Protein AF-A0A2S4KXL5-F1 (afdb_monomer_lite)

Structure (mmCIF, N/CA/C/O backbone):
data_AF-A0A2S4KXL5-F1
#
_entry.id   AF-A0A2S4KXL5-F1
#
loop_
_atom_site.group_PDB
_atom_site.id
_atom_site.type_symbol
_atom_site.label_atom_id
_atom_site.label_alt_id
_atom_site.label_comp_id
_atom_site.label_asym_id
_atom_site.label_entity_id
_atom_site.label_seq_id
_atom_site.pdbx_PDB_ins_code
_atom_site.Cartn_x
_atom_site.Cartn_y
_atom_site.Cartn_z
_atom_site.occupancy
_atom_site.B_iso_or_equiv
_atom_site.auth_seq_id
_atom_site.auth_comp_id
_atom_site.auth_asym_id
_atom_site.auth_atom_id
_atom_site.pdbx_PDB_model_num
ATOM 1 N N . MET A 1 1 ? -3.534 3.667 -13.595 1.00 32.28 1 MET A N 1
ATOM 2 C CA . MET A 1 1 ? -2.645 3.591 -12.423 1.00 32.28 1 MET A CA 1
ATOM 3 C C . MET A 1 1 ? -1.748 4.816 -12.494 1.00 32.28 1 MET A C 1
ATOM 5 O O . MET A 1 1 ? -1.013 4.950 -13.459 1.00 32.28 1 MET A O 1
ATOM 9 N N . THR A 1 2 ? -1.938 5.809 -11.625 1.00 25.95 2 THR A N 1
ATOM 10 C CA . THR A 1 2 ? -0.996 6.934 -11.521 1.00 25.95 2 THR A CA 1
ATOM 11 C C . THR A 1 2 ? 0.076 6.511 -10.535 1.00 25.95 2 THR A C 1
ATOM 13 O O . THR A 1 2 ? -0.078 6.711 -9.331 1.00 25.95 2 THR A O 1
ATOM 16 N N . ASP A 1 3 ? 1.110 5.848 -11.040 1.00 36.25 3 ASP A N 1
ATOM 17 C CA . ASP A 1 3 ? 2.270 5.484 -10.239 1.00 36.25 3 ASP A CA 1
ATOM 18 C C . ASP A 1 3 ? 3.050 6.759 -9.912 1.00 36.25 3 ASP A C 1
ATOM 20 O O . ASP A 1 3 ? 3.676 7.375 -10.775 1.00 36.25 3 ASP A O 1
ATOM 24 N N . VAL A 1 4 ? 2.966 7.199 -8.657 1.00 42.16 4 VAL A N 1
ATOM 25 C CA . VAL A 1 4 ? 3.843 8.246 -8.132 1.00 42.16 4 VAL A CA 1
ATOM 26 C C . VAL A 1 4 ? 5.166 7.572 -7.789 1.00 42.16 4 VAL A C 1
ATOM 28 O O . VAL A 1 4 ? 5.320 6.993 -6.718 1.00 42.16 4 VAL A O 1
ATOM 31 N N . ALA A 1 5 ? 6.118 7.614 -8.717 1.00 53.09 5 ALA A N 1
ATOM 32 C CA . ALA A 1 5 ? 7.493 7.230 -8.433 1.00 53.09 5 ALA A CA 1
ATOM 33 C C . ALA A 1 5 ? 8.224 8.427 -7.811 1.00 53.09 5 ALA A C 1
ATOM 35 O O . ALA A 1 5 ? 8.345 9.484 -8.434 1.00 53.09 5 ALA A O 1
ATOM 36 N N . ILE A 1 6 ? 8.714 8.269 -6.581 1.00 61.00 6 ILE A N 1
ATOM 37 C CA . ILE A 1 6 ? 9.624 9.244 -5.977 1.00 61.00 6 ILE A CA 1
ATOM 38 C C . ILE A 1 6 ? 10.995 8.997 -6.597 1.00 61.00 6 ILE A C 1
ATOM 40 O O . ILE A 1 6 ? 11.633 7.985 -6.316 1.00 61.00 6 ILE A O 1
ATOM 44 N N . ILE A 1 7 ? 11.439 9.905 -7.463 1.00 66.81 7 ILE A N 1
ATOM 45 C CA . ILE A 1 7 ? 12.813 9.887 -7.960 1.00 66.81 7 ILE A CA 1
ATOM 46 C C . ILE A 1 7 ? 13.670 10.564 -6.890 1.00 66.81 7 ILE A C 1
ATOM 48 O O . ILE A 1 7 ? 13.451 11.746 -6.615 1.00 66.81 7 ILE A O 1
ATOM 52 N N . PRO A 1 8 ? 14.624 9.856 -6.265 1.00 73.69 8 PRO A N 1
ATOM 53 C CA . PRO A 1 8 ? 15.514 10.490 -5.311 1.00 73.69 8 PRO A CA 1
ATOM 54 C C . PRO A 1 8 ? 16.376 11.522 -6.049 1.00 73.69 8 PRO A C 1
ATOM 56 O O . PRO A 1 8 ? 17.001 11.216 -7.064 1.00 73.69 8 PRO A O 1
ATOM 59 N N . THR A 1 9 ? 16.399 12.757 -5.558 1.00 81.12 9 THR A N 1
ATOM 60 C CA . THR A 1 9 ? 17.217 13.849 -6.104 1.00 81.12 9 THR A CA 1
ATOM 61 C C . THR A 1 9 ? 18.026 14.485 -4.990 1.00 81.12 9 THR A C 1
ATOM 63 O O . THR A 1 9 ? 17.496 14.707 -3.901 1.00 81.12 9 THR A O 1
ATOM 66 N N . ILE A 1 10 ? 19.281 14.825 -5.268 1.00 84.31 10 ILE A N 1
ATOM 67 C CA . ILE A 1 10 ? 20.103 15.641 -4.371 1.00 84.31 10 ILE A CA 1
ATOM 68 C C . ILE A 1 10 ? 20.315 17.002 -5.023 1.00 84.31 10 ILE A C 1
ATOM 70 O O . ILE A 1 10 ? 20.731 17.061 -6.172 1.00 84.31 10 ILE A O 1
ATOM 74 N N . CYS A 1 11 ? 19.991 18.085 -4.317 1.00 88.94 11 CYS A N 1
ATOM 75 C CA . CYS A 1 11 ? 20.168 19.442 -4.829 1.00 88.94 11 CYS A CA 1
ATOM 76 C C . CYS A 1 11 ? 21.464 20.050 -4.295 1.00 88.94 11 CYS A C 1
ATOM 78 O O . CYS A 1 11 ? 21.674 20.106 -3.082 1.00 88.94 11 CYS A O 1
ATOM 80 N N . ALA A 1 12 ? 22.324 20.496 -5.203 1.00 87.94 12 ALA A N 1
ATOM 81 C CA . ALA A 1 12 ? 23.526 21.245 -4.890 1.00 87.94 12 ALA A CA 1
ATOM 82 C C . ALA A 1 12 ? 23.207 22.735 -4.665 1.00 87.94 12 ALA A C 1
ATOM 84 O O . ALA A 1 12 ? 22.154 23.245 -5.052 1.00 87.94 12 ALA A O 1
ATOM 85 N N . ILE A 1 13 ? 24.139 23.443 -4.018 1.00 90.50 13 ILE A N 1
ATOM 86 C CA . ILE A 1 13 ? 24.005 24.872 -3.673 1.00 90.50 13 ILE A CA 1
ATOM 87 C C . ILE A 1 13 ? 23.916 25.753 -4.932 1.00 90.50 13 ILE A C 1
ATOM 89 O O . ILE A 1 13 ? 23.326 26.829 -4.893 1.00 90.50 13 ILE A O 1
ATOM 93 N N . ASP A 1 14 ? 24.454 25.284 -6.059 1.00 91.69 14 ASP A N 1
ATOM 94 C CA . ASP A 1 14 ? 24.381 25.955 -7.362 1.00 91.69 14 ASP A CA 1
ATOM 95 C C . ASP A 1 14 ? 22.990 25.885 -8.028 1.00 91.69 14 ASP A C 1
ATOM 97 O O . ASP A 1 14 ? 22.800 26.409 -9.125 1.00 91.69 14 ASP A O 1
ATOM 101 N N . GLY A 1 15 ? 22.010 25.258 -7.366 1.00 88.00 15 GLY A N 1
ATOM 102 C CA . GLY A 1 15 ? 20.638 25.122 -7.849 1.00 88.00 15 GLY A CA 1
ATOM 103 C C . GLY A 1 15 ? 20.416 23.925 -8.775 1.00 88.00 15 GLY A C 1
ATOM 104 O O . GLY A 1 15 ? 19.295 23.728 -9.245 1.00 88.00 15 GLY A O 1
ATOM 105 N N . THR A 1 16 ? 21.437 23.105 -9.035 1.00 87.81 16 THR A N 1
ATOM 106 C CA . THR A 1 16 ? 21.271 21.860 -9.792 1.00 87.81 16 THR A CA 1
ATOM 107 C C . THR A 1 16 ? 20.756 20.738 -8.891 1.00 87.81 16 THR A C 1
ATOM 109 O O . THR A 1 16 ? 21.205 20.576 -7.761 1.00 87.81 16 THR A O 1
ATOM 112 N N . CYS A 1 17 ? 19.807 19.940 -9.386 1.00 85.31 17 CYS A N 1
ATOM 113 C CA . CYS A 1 17 ? 19.237 18.803 -8.655 1.00 85.31 17 CYS A CA 1
ATOM 114 C C . CYS A 1 17 ? 19.378 17.510 -9.469 1.00 85.31 17 CYS A C 1
ATOM 116 O O . CYS A 1 17 ? 18.399 17.063 -10.078 1.00 85.31 17 CYS A O 1
ATOM 118 N N . PRO A 1 18 ? 20.584 16.919 -9.558 1.00 83.06 18 PRO A N 1
ATOM 119 C CA . PRO A 1 18 ? 20.759 15.641 -10.230 1.00 83.06 18 PRO A CA 1
ATOM 120 C C . PRO A 1 18 ? 19.915 14.528 -9.594 1.00 83.06 18 PRO A C 1
ATOM 122 O O . PRO A 1 18 ? 19.710 14.467 -8.375 1.00 83.06 18 PRO A O 1
ATOM 125 N N . ARG A 1 19 ? 19.466 13.599 -10.447 1.00 79.00 19 ARG A N 1
ATOM 126 C CA . ARG A 1 19 ? 18.874 12.335 -10.000 1.00 79.00 19 ARG A CA 1
ATOM 127 C C . ARG A 1 19 ? 19.928 11.509 -9.265 1.00 79.00 19 ARG A C 1
ATOM 129 O O . ARG A 1 19 ? 21.072 11.426 -9.714 1.00 79.00 19 ARG A O 1
ATOM 136 N N . LEU A 1 20 ? 19.522 10.839 -8.198 1.00 80.25 20 LEU A N 1
ATOM 137 C CA . LEU A 1 20 ? 20.275 9.726 -7.640 1.00 80.25 20 LEU A CA 1
ATOM 138 C C . LEU A 1 20 ? 19.929 8.445 -8.422 1.00 80.25 20 LEU A C 1
ATOM 140 O O . LEU A 1 20 ? 18.796 8.307 -8.901 1.00 80.25 20 LEU A O 1
ATOM 144 N N . PRO A 1 21 ? 20.885 7.516 -8.597 1.00 76.69 21 PRO A N 1
ATOM 145 C CA . PRO A 1 21 ? 20.602 6.219 -9.199 1.00 76.69 21 PRO A CA 1
ATOM 146 C C . PRO A 1 21 ? 19.504 5.487 -8.422 1.00 76.69 21 PRO A C 1
ATOM 148 O O . PRO A 1 21 ? 19.541 5.428 -7.194 1.00 76.69 21 PRO A O 1
ATOM 151 N N . PHE A 1 22 ? 18.537 4.915 -9.139 1.00 82.06 22 PHE A N 1
ATOM 152 C CA . PHE A 1 22 ? 17.581 3.968 -8.573 1.00 82.06 22 PHE A CA 1
ATOM 153 C C . PHE A 1 22 ? 17.874 2.599 -9.178 1.00 82.06 22 PHE A C 1
ATOM 155 O O . PHE A 1 22 ? 17.359 2.264 -10.242 1.00 82.06 22 PHE A O 1
ATOM 162 N N . GLU A 1 23 ? 18.752 1.846 -8.513 1.00 84.81 23 GLU A N 1
ATOM 163 C CA . GLU A 1 23 ? 19.386 0.633 -9.049 1.00 84.81 23 GLU A CA 1
ATOM 164 C C . GLU A 1 23 ? 18.382 -0.362 -9.633 1.00 84.81 23 GLU A C 1
ATOM 166 O O . GLU A 1 23 ? 18.589 -0.841 -10.739 1.00 84.81 23 GLU A O 1
ATOM 171 N N . LEU A 1 24 ? 17.245 -0.591 -8.968 1.00 86.12 24 LEU A N 1
ATOM 172 C CA . LEU A 1 24 ? 16.225 -1.526 -9.454 1.00 86.12 24 LEU A CA 1
ATOM 173 C C . LEU A 1 24 ? 15.660 -1.138 -10.828 1.00 86.12 24 LEU A C 1
ATOM 175 O O . LEU A 1 24 ? 15.554 -1.986 -11.711 1.00 86.12 24 LEU A O 1
ATOM 179 N N . ALA A 1 25 ? 15.300 0.132 -11.031 1.00 85.50 25 ALA A N 1
ATOM 180 C CA . ALA A 1 25 ? 14.809 0.583 -12.334 1.00 85.50 25 ALA A CA 1
ATOM 181 C C . ALA A 1 25 ? 15.943 0.694 -13.356 1.00 85.50 25 ALA A C 1
ATOM 183 O O . ALA A 1 25 ? 15.747 0.397 -14.536 1.00 85.50 25 ALA A O 1
ATOM 184 N N . ASP A 1 26 ? 17.123 1.113 -12.901 1.00 88.25 26 ASP A N 1
ATOM 185 C CA . ASP A 1 26 ? 18.292 1.269 -13.749 1.00 88.25 26 ASP A CA 1
ATOM 186 C C . ASP A 1 26 ? 18.729 -0.095 -14.330 1.00 88.25 26 ASP A C 1
ATOM 188 O O . ASP A 1 26 ? 18.896 -0.230 -15.546 1.00 88.25 26 ASP A O 1
ATOM 192 N N . ASP A 1 27 ? 18.812 -1.132 -13.497 1.00 91.31 27 ASP A N 1
ATOM 193 C CA . ASP A 1 27 ? 19.134 -2.502 -13.899 1.00 91.31 27 ASP A CA 1
ATOM 194 C C . ASP A 1 27 ? 18.014 -3.148 -14.710 1.00 91.31 27 ASP A C 1
ATOM 196 O O . ASP A 1 27 ? 18.297 -3.853 -15.679 1.00 91.31 27 ASP A O 1
ATOM 200 N N . TRP A 1 28 ? 16.745 -2.867 -14.393 1.00 92.31 28 TRP A N 1
ATOM 201 C CA . TRP A 1 28 ? 15.623 -3.312 -15.218 1.00 92.31 28 TRP A CA 1
ATOM 202 C C . TRP A 1 28 ? 15.784 -2.838 -16.669 1.00 92.31 28 TRP A C 1
ATOM 204 O O . TRP A 1 28 ? 15.768 -3.635 -17.611 1.00 92.31 28 TRP A O 1
ATOM 214 N N . VAL A 1 29 ? 16.032 -1.541 -16.866 1.00 92.56 29 VAL A N 1
ATOM 215 C CA . VAL A 1 29 ? 16.227 -0.985 -18.209 1.00 92.56 29 VAL A CA 1
ATOM 216 C C . VAL A 1 29 ? 17.485 -1.550 -18.866 1.00 92.56 29 VAL A C 1
ATOM 218 O O . VAL A 1 29 ? 17.420 -1.976 -20.020 1.00 92.56 29 VAL A O 1
ATOM 221 N N . LYS A 1 30 ? 18.623 -1.585 -18.165 1.00 93.19 30 LYS A N 1
ATOM 222 C CA . LYS A 1 30 ? 19.895 -2.052 -18.738 1.00 93.19 30 LYS A CA 1
ATOM 223 C C . LYS A 1 30 ? 19.866 -3.530 -19.094 1.00 93.19 30 LYS A C 1
ATOM 225 O O . LYS A 1 30 ? 20.211 -3.894 -20.213 1.00 93.19 30 LYS A O 1
ATOM 230 N N . LEU A 1 31 ? 19.472 -4.385 -18.158 1.00 94.81 31 LEU A N 1
ATOM 231 C CA . LEU A 1 31 ? 19.646 -5.831 -18.268 1.00 94.81 31 LEU A CA 1
ATOM 232 C C . LEU A 1 31 ? 18.477 -6.509 -18.985 1.00 94.81 31 LEU A C 1
ATOM 234 O O . LEU A 1 31 ? 18.707 -7.444 -19.749 1.00 94.81 31 LEU A O 1
ATOM 238 N N . PHE A 1 32 ? 17.244 -6.029 -18.796 1.00 94.56 32 PHE A N 1
ATOM 239 C CA . PHE A 1 32 ? 16.054 -6.678 -19.356 1.00 94.56 32 PHE A CA 1
ATOM 240 C C . PHE A 1 32 ? 15.606 -6.028 -20.665 1.00 94.56 32 PHE A C 1
ATOM 242 O O . PHE A 1 32 ? 15.314 -6.729 -21.636 1.00 94.56 32 PHE A O 1
ATOM 249 N N . ILE A 1 33 ? 15.605 -4.692 -20.736 1.00 94.88 33 ILE A N 1
ATOM 250 C CA . ILE A 1 33 ? 15.113 -3.992 -21.932 1.00 94.88 33 ILE A CA 1
ATOM 251 C C . ILE A 1 33 ? 16.219 -3.825 -22.975 1.00 94.88 33 ILE A C 1
ATOM 253 O O . ILE A 1 33 ? 16.079 -4.280 -24.109 1.00 94.88 33 ILE A O 1
ATOM 257 N N . LEU A 1 34 ? 17.333 -3.196 -22.593 1.00 93.50 34 LEU A N 1
ATOM 258 C CA . LEU A 1 34 ? 18.460 -2.916 -23.489 1.00 93.50 34 LEU A CA 1
ATOM 259 C C . LEU A 1 34 ? 19.428 -4.096 -23.622 1.00 93.50 34 LEU A C 1
ATOM 261 O O . LEU A 1 34 ? 20.225 -4.122 -24.559 1.00 93.50 34 LEU A O 1
ATOM 265 N N . LYS A 1 35 ? 19.358 -5.065 -22.699 1.00 95.06 35 LYS A N 1
ATOM 266 C CA . LYS A 1 35 ? 20.208 -6.266 -22.648 1.00 95.06 35 LYS A CA 1
ATOM 267 C C . LYS A 1 35 ? 21.704 -5.940 -22.715 1.00 95.06 35 LYS A C 1
ATOM 269 O O . LYS A 1 35 ? 22.482 -6.634 -23.365 1.00 95.06 35 LYS A O 1
ATOM 274 N N . SER A 1 36 ? 22.101 -4.861 -22.046 1.00 94.56 36 SER A N 1
ATOM 275 C CA . SER A 1 36 ? 23.465 -4.350 -22.002 1.00 94.56 36 SER A CA 1
ATOM 276 C C . SER A 1 36 ? 23.764 -3.739 -20.635 1.00 94.56 36 SER A C 1
ATOM 278 O O . SER A 1 36 ? 23.219 -2.698 -20.266 1.00 94.56 36 SER A O 1
ATOM 280 N N . SER A 1 37 ? 24.674 -4.367 -19.889 1.00 92.25 37 SER A N 1
ATOM 281 C CA . SER A 1 37 ? 25.122 -3.889 -18.574 1.00 92.25 37 SER A CA 1
ATOM 282 C C . SER A 1 37 ? 25.904 -2.570 -18.640 1.00 92.25 37 SER A C 1
ATOM 284 O O . SER A 1 37 ? 25.962 -1.842 -17.651 1.00 92.25 37 SER A O 1
ATOM 286 N N . SER A 1 38 ? 26.469 -2.230 -19.803 1.00 91.69 38 SER A N 1
ATOM 287 C CA . SER A 1 38 ? 27.217 -0.990 -20.042 1.00 91.69 38 SER A CA 1
ATOM 288 C C . SER A 1 38 ? 26.371 0.143 -20.633 1.00 91.69 38 SER A C 1
ATOM 290 O O . SER A 1 38 ? 26.903 1.219 -20.905 1.00 91.69 38 SER A O 1
ATOM 292 N N . ALA A 1 39 ? 25.063 -0.062 -20.837 1.00 88.44 39 ALA A N 1
ATOM 293 C CA . ALA A 1 39 ? 24.191 0.974 -21.378 1.00 88.44 39 ALA A CA 1
ATOM 294 C C . ALA A 1 39 ? 24.134 2.206 -20.458 1.00 88.44 39 ALA A C 1
ATOM 296 O O . ALA A 1 39 ? 23.951 2.103 -19.242 1.00 88.44 39 ALA A O 1
ATOM 297 N N . VAL A 1 40 ? 24.263 3.392 -21.056 1.00 82.75 40 VAL A N 1
ATOM 298 C CA . VAL A 1 40 ? 24.154 4.669 -20.346 1.00 82.75 40 VAL A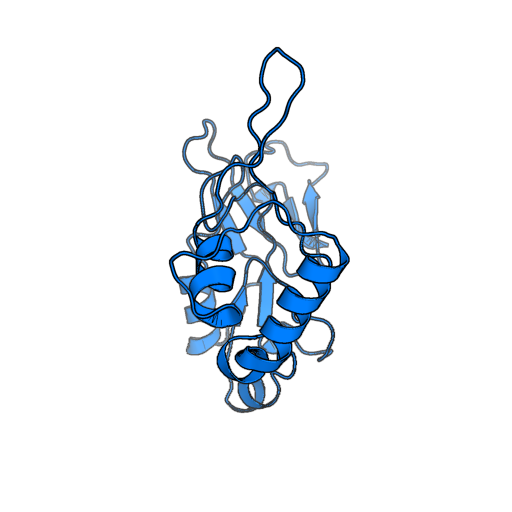 CA 1
ATOM 299 C C . VAL A 1 40 ? 22.687 5.069 -20.288 1.00 82.75 40 VAL A C 1
ATOM 301 O O . VAL A 1 40 ? 22.046 5.275 -21.316 1.00 82.75 40 VAL A O 1
ATOM 304 N N . ILE A 1 41 ? 22.160 5.194 -19.073 1.00 78.88 41 ILE A N 1
ATOM 305 C CA . ILE A 1 41 ? 20.778 5.594 -18.810 1.00 78.88 41 ILE A CA 1
ATOM 306 C C . ILE A 1 41 ? 20.781 6.807 -17.878 1.00 78.88 41 ILE A C 1
ATOM 308 O O . ILE A 1 41 ? 21.549 6.874 -16.917 1.00 78.88 41 ILE A O 1
ATOM 312 N N . GLY A 1 42 ? 19.957 7.807 -18.176 1.00 74.62 42 GLY A N 1
ATOM 313 C CA . GLY A 1 42 ? 19.906 9.042 -17.383 1.00 74.62 42 GLY A CA 1
ATOM 314 C C . GLY A 1 42 ? 19.751 10.329 -18.183 1.00 74.62 42 GLY A C 1
ATOM 315 O O . GLY A 1 42 ? 19.521 11.366 -17.577 1.00 74.62 42 GLY A O 1
ATOM 316 N N . ASN A 1 43 ? 19.825 10.264 -19.513 1.00 77.19 43 ASN A N 1
ATOM 317 C CA . ASN A 1 43 ? 19.569 11.411 -20.386 1.00 77.19 43 ASN A CA 1
ATOM 318 C C . ASN A 1 43 ? 18.545 11.091 -21.487 1.00 77.19 43 ASN A C 1
ATOM 320 O O . ASN A 1 43 ? 18.661 11.568 -22.611 1.00 77.19 43 ASN A O 1
ATOM 324 N N . PHE A 1 44 ? 17.571 10.228 -21.186 1.00 82.19 44 PHE A N 1
ATOM 325 C CA . PHE A 1 44 ? 16.533 9.900 -22.156 1.00 82.19 44 PHE A CA 1
ATOM 326 C C . PHE A 1 44 ? 15.637 11.104 -22.422 1.00 82.19 44 PHE A C 1
ATOM 328 O O . PHE A 1 44 ? 15.112 11.743 -21.508 1.00 82.19 44 PHE A O 1
ATOM 335 N N . THR A 1 45 ? 15.380 11.350 -23.699 1.00 87.31 45 THR A N 1
ATOM 336 C CA . THR A 1 45 ? 14.241 12.147 -24.131 1.00 87.31 45 THR A CA 1
ATOM 337 C C . THR A 1 45 ? 12.940 11.475 -23.685 1.00 87.31 45 THR A C 1
ATOM 339 O O . THR A 1 45 ? 12.857 10.257 -23.500 1.00 87.31 45 THR A O 1
ATOM 342 N N . LYS A 1 46 ? 11.859 12.256 -23.580 1.00 86.31 46 LYS A N 1
ATOM 343 C CA . LYS A 1 46 ? 10.520 11.715 -23.286 1.00 86.31 46 LYS A CA 1
ATOM 344 C C . LYS A 1 46 ? 10.100 10.616 -24.271 1.00 86.31 46 LYS A C 1
ATOM 346 O O . LYS A 1 46 ? 9.405 9.677 -23.885 1.00 86.31 46 LYS A O 1
ATOM 351 N N . GLN A 1 47 ? 10.515 10.726 -25.536 1.00 90.94 47 GLN A N 1
ATOM 352 C CA . GLN A 1 47 ? 10.192 9.738 -26.561 1.00 90.94 47 GLN A CA 1
ATOM 353 C C . GLN A 1 47 ? 10.953 8.425 -26.346 1.00 90.94 47 GLN A C 1
ATOM 355 O O . GLN A 1 47 ? 10.355 7.357 -26.459 1.00 90.94 47 GLN A O 1
ATOM 360 N N . GLU A 1 48 ? 12.241 8.487 -26.002 1.00 89.25 48 GLU A N 1
ATOM 361 C CA . GLU A 1 48 ? 13.036 7.300 -25.664 1.00 89.25 48 GLU A CA 1
ATOM 362 C C . GLU A 1 48 ? 12.503 6.610 -24.413 1.00 89.25 48 GLU A C 1
ATOM 364 O O . GLU A 1 48 ? 12.290 5.400 -24.440 1.00 89.25 48 GLU A O 1
ATOM 369 N N . PHE A 1 49 ? 12.186 7.380 -23.367 1.00 88.19 49 PHE A N 1
ATOM 370 C CA . PHE A 1 49 ? 11.533 6.848 -22.173 1.00 88.19 49 PHE A CA 1
ATOM 371 C C . PHE A 1 49 ? 10.234 6.115 -22.531 1.00 88.19 49 PHE A C 1
ATOM 373 O O . PHE A 1 49 ? 10.062 4.956 -22.169 1.00 88.19 49 PHE A O 1
ATOM 380 N N . SER A 1 50 ? 9.363 6.741 -23.331 1.00 90.50 50 SER A N 1
ATOM 381 C CA . SER A 1 50 ? 8.094 6.130 -23.750 1.00 90.50 50 SER A CA 1
ATOM 382 C C . SER A 1 50 ? 8.301 4.834 -24.541 1.00 90.50 50 SER A C 1
ATOM 384 O O . SER A 1 50 ? 7.575 3.865 -24.322 1.00 90.50 50 SER A O 1
ATOM 386 N N . ARG A 1 51 ? 9.302 4.779 -25.435 1.00 92.62 51 ARG A N 1
ATOM 387 C CA . ARG A 1 51 ? 9.640 3.545 -26.166 1.00 92.62 51 ARG A CA 1
ATOM 388 C C . ARG A 1 51 ? 10.121 2.444 -25.229 1.00 92.62 51 ARG A C 1
ATOM 390 O O . ARG A 1 51 ? 9.671 1.313 -25.368 1.00 92.62 51 ARG A O 1
ATOM 397 N N . ILE A 1 52 ? 11.006 2.766 -24.287 1.00 92.19 52 ILE A N 1
ATOM 398 C CA . ILE A 1 52 ? 11.548 1.805 -23.317 1.00 92.19 52 ILE A CA 1
ATOM 399 C C . ILE A 1 52 ? 10.434 1.265 -22.418 1.00 92.19 52 ILE A C 1
ATOM 401 O O . ILE A 1 52 ? 10.327 0.053 -22.251 1.00 92.19 52 ILE A O 1
ATOM 405 N N . SER A 1 53 ? 9.559 2.131 -21.898 1.00 90.75 53 SER A N 1
ATOM 406 C CA . SER A 1 53 ? 8.401 1.708 -21.103 1.00 90.75 53 SER A CA 1
ATOM 407 C C . SER A 1 53 ? 7.455 0.817 -21.907 1.00 90.75 53 SER A C 1
ATOM 409 O O . SER A 1 53 ? 7.013 -0.216 -21.412 1.00 90.75 53 SER A O 1
ATOM 411 N N . HIS A 1 54 ? 7.176 1.166 -23.166 1.00 94.00 54 HIS A N 1
ATOM 412 C CA . HIS A 1 54 ? 6.322 0.350 -24.023 1.00 94.00 54 HIS A CA 1
ATOM 413 C C . HIS A 1 54 ? 6.941 -1.022 -24.325 1.00 94.00 54 HIS A C 1
ATOM 415 O O . HIS A 1 54 ? 6.263 -2.039 -24.200 1.00 94.00 54 HIS A O 1
ATOM 421 N N . ALA A 1 55 ? 8.235 -1.063 -24.653 1.00 95.00 55 ALA A N 1
ATOM 422 C CA . ALA A 1 55 ? 8.971 -2.308 -24.854 1.00 95.00 55 ALA A CA 1
ATOM 423 C C . ALA A 1 55 ? 8.978 -3.175 -23.584 1.00 95.00 55 ALA A C 1
ATOM 425 O O . ALA A 1 55 ? 8.788 -4.384 -23.670 1.00 95.00 55 ALA A O 1
ATOM 426 N N . SER A 1 56 ? 9.124 -2.559 -22.406 1.00 94.69 56 SER A N 1
ATOM 427 C CA . SER A 1 56 ? 9.046 -3.252 -21.116 1.00 94.69 56 SER A CA 1
ATOM 428 C C . SER A 1 56 ? 7.725 -3.989 -20.930 1.00 94.69 56 SER A C 1
ATOM 430 O O . SER A 1 56 ? 7.735 -5.156 -20.551 1.00 94.69 56 SER A O 1
ATOM 432 N N . VAL A 1 57 ? 6.598 -3.333 -21.217 1.00 93.94 57 VAL A N 1
ATOM 433 C CA . VAL A 1 57 ? 5.273 -3.965 -21.124 1.00 93.94 57 VAL A CA 1
ATOM 434 C C . VAL A 1 57 ? 5.153 -5.093 -22.147 1.00 93.94 57 VAL A C 1
ATOM 436 O O . VAL A 1 57 ? 4.844 -6.219 -21.773 1.00 93.94 57 VAL A O 1
ATOM 439 N N . GLN A 1 58 ? 5.468 -4.837 -23.421 1.00 95.19 58 GLN A N 1
ATOM 440 C CA . GLN A 1 58 ? 5.344 -5.856 -24.470 1.00 95.19 58 GLN A CA 1
ATOM 441 C C . GLN A 1 58 ? 6.147 -7.130 -24.177 1.00 95.19 58 GLN A C 1
ATOM 443 O O . GLN A 1 58 ? 5.689 -8.228 -24.481 1.00 95.19 58 GLN A O 1
ATOM 448 N N . LEU A 1 59 ? 7.348 -6.986 -23.614 1.00 94.88 59 LEU A N 1
ATOM 449 C CA . LEU A 1 59 ? 8.247 -8.110 -23.370 1.00 94.88 59 LEU A CA 1
ATOM 450 C C . LEU A 1 59 ? 7.910 -8.882 -22.088 1.00 94.88 59 LEU A C 1
ATOM 452 O O . LEU A 1 59 ? 8.091 -10.098 -22.064 1.00 94.88 59 LEU A O 1
ATOM 456 N N . TYR A 1 60 ? 7.455 -8.202 -21.031 1.00 95.25 60 TYR A N 1
ATOM 457 C CA . TYR A 1 60 ? 7.453 -8.773 -19.677 1.00 95.25 60 TYR A CA 1
ATOM 458 C C . TYR A 1 60 ? 6.100 -8.792 -18.966 1.00 95.25 60 TYR A C 1
ATOM 460 O O . TYR A 1 60 ? 5.994 -9.438 -17.922 1.00 95.25 60 TYR A O 1
ATOM 468 N N . ASP A 1 61 ? 5.058 -8.163 -19.514 1.00 93.06 61 ASP A N 1
ATOM 469 C CA . ASP A 1 61 ? 3.734 -8.128 -18.874 1.00 93.06 61 ASP A CA 1
ATOM 470 C C . ASP A 1 61 ? 3.180 -9.542 -18.624 1.00 93.06 61 ASP A C 1
ATOM 472 O O . ASP A 1 61 ? 2.742 -9.852 -17.518 1.00 93.06 61 ASP A O 1
ATOM 476 N N . SER A 1 62 ? 3.352 -10.452 -19.590 1.00 93.06 62 SER A N 1
ATOM 477 C CA . SER A 1 62 ? 2.918 -11.855 -19.475 1.00 93.06 62 SER A CA 1
ATOM 478 C C . SER A 1 62 ? 3.662 -12.692 -18.424 1.00 93.06 62 SER A C 1
ATOM 480 O O . SER A 1 62 ? 3.208 -13.787 -18.096 1.00 93.06 62 SER A O 1
ATOM 482 N N . ILE A 1 63 ? 4.795 -12.209 -17.903 1.00 93.25 63 ILE A N 1
ATOM 483 C CA . ILE A 1 63 ? 5.646 -12.953 -16.962 1.00 93.25 63 ILE A CA 1
ATOM 484 C C . ILE A 1 63 ? 5.562 -12.341 -15.562 1.00 93.25 63 ILE A C 1
ATOM 486 O O . ILE A 1 63 ? 5.420 -13.071 -14.585 1.00 93.25 63 ILE A O 1
ATOM 490 N N . ILE A 1 64 ? 5.655 -11.012 -15.455 1.00 89.94 64 ILE A N 1
ATOM 491 C CA . ILE A 1 64 ? 5.770 -10.313 -14.165 1.00 89.94 64 ILE A CA 1
ATOM 492 C C . ILE A 1 64 ? 4.849 -9.095 -14.024 1.00 89.94 64 ILE A C 1
ATOM 494 O O . ILE A 1 64 ? 4.923 -8.405 -13.008 1.00 89.94 64 ILE A O 1
ATOM 498 N N . GLY A 1 65 ? 3.970 -8.818 -14.995 1.00 86.75 65 GLY A N 1
ATOM 499 C CA . GLY A 1 65 ? 3.072 -7.656 -14.945 1.00 86.75 65 GLY A CA 1
ATOM 500 C C . GLY A 1 65 ? 2.184 -7.636 -13.696 1.00 86.75 65 GLY A C 1
ATOM 501 O O . GLY A 1 65 ? 1.954 -6.577 -13.121 1.00 86.75 65 GLY A O 1
ATOM 502 N N . THR A 1 66 ? 1.744 -8.816 -13.231 1.00 87.81 66 THR A N 1
ATOM 503 C CA . THR A 1 66 ? 0.993 -9.027 -11.969 1.00 87.81 66 THR A CA 1
ATOM 504 C C . THR A 1 66 ? -0.204 -8.076 -11.805 1.00 87.81 66 THR A C 1
ATOM 506 O O . THR A 1 66 ? -0.583 -7.683 -10.706 1.00 87.81 66 THR A O 1
ATOM 509 N N . ASN A 1 67 ? -0.809 -7.689 -12.926 1.00 85.06 67 ASN A N 1
ATOM 510 C CA . ASN A 1 67 ? -1.854 -6.674 -13.017 1.00 85.06 67 ASN A CA 1
ATOM 511 C C . ASN A 1 67 ? -3.202 -7.260 -13.460 1.00 85.06 67 ASN A C 1
ATOM 513 O O . ASN A 1 67 ? -4.117 -6.483 -13.716 1.00 85.06 67 ASN A O 1
ATOM 517 N N . ASN A 1 68 ? -3.333 -8.595 -13.546 1.00 86.50 68 ASN A N 1
ATOM 518 C CA . ASN A 1 68 ? -4.592 -9.251 -13.890 1.00 86.50 68 ASN A CA 1
ATOM 519 C C . ASN A 1 68 ? -5.616 -9.037 -12.757 1.00 86.50 68 ASN A C 1
ATOM 521 O O . ASN A 1 68 ? -5.441 -9.579 -11.663 1.00 86.50 68 ASN A O 1
ATOM 525 N N . PRO A 1 69 ? -6.680 -8.263 -13.005 1.00 84.56 69 PRO A N 1
ATOM 526 C CA . PRO A 1 69 ? -7.671 -7.932 -11.990 1.00 84.56 69 PRO A CA 1
ATOM 527 C C . PRO A 1 69 ? -8.739 -9.024 -11.801 1.00 84.56 69 PRO A C 1
ATOM 529 O O . PRO A 1 69 ? -9.505 -8.956 -10.839 1.00 84.56 69 PRO A O 1
ATOM 532 N N . ASP A 1 70 ? -8.815 -10.017 -12.696 1.00 88.50 70 ASP A N 1
ATOM 533 C CA . ASP A 1 70 ? -9.763 -11.123 -12.582 1.00 88.50 70 ASP A CA 1
ATOM 534 C C . ASP A 1 70 ? -9.280 -12.152 -11.553 1.00 88.50 70 ASP A C 1
ATOM 536 O O . ASP A 1 70 ? -8.403 -12.982 -11.803 1.00 88.50 70 ASP A O 1
ATOM 540 N N . LEU A 1 71 ? -9.900 -12.103 -10.375 1.00 90.25 71 LEU A N 1
ATOM 541 C CA . LEU A 1 71 ? -9.662 -13.035 -9.277 1.00 90.25 71 LEU A CA 1
ATOM 542 C C . LEU A 1 71 ? -10.766 -14.100 -9.147 1.00 90.25 71 LEU A C 1
ATOM 544 O O . LEU A 1 71 ? -10.813 -14.808 -8.141 1.00 90.25 71 LEU A O 1
ATOM 548 N N . SER A 1 72 ? -11.644 -14.264 -10.143 1.00 91.25 72 SER A N 1
ATOM 549 C CA . SER A 1 72 ? -12.768 -15.215 -10.091 1.00 91.25 72 SER A CA 1
ATOM 550 C C . SER A 1 72 ? -12.313 -16.661 -9.861 1.00 91.25 72 SER A C 1
ATOM 552 O O . SER A 1 72 ? -12.883 -17.377 -9.036 1.00 91.25 72 SER A O 1
ATOM 554 N N . GLY A 1 73 ? -11.228 -17.082 -10.518 1.00 92.56 73 GLY A N 1
ATOM 555 C CA . GLY A 1 73 ? -10.620 -18.396 -10.311 1.00 92.56 73 GLY A CA 1
ATOM 556 C C . GLY A 1 73 ? -10.024 -18.579 -8.910 1.00 92.56 73 GLY A C 1
ATOM 557 O O . GLY A 1 73 ? -10.053 -19.678 -8.364 1.00 92.56 73 GLY A O 1
ATOM 558 N N . PHE A 1 74 ? -9.485 -17.515 -8.310 1.00 94.06 74 PHE A N 1
ATOM 559 C CA . PHE A 1 74 ? -9.000 -17.543 -6.927 1.00 94.06 74 PHE A CA 1
ATOM 560 C C . PHE A 1 74 ? -10.170 -17.677 -5.945 1.00 94.06 74 PHE A C 1
ATOM 562 O O . PHE A 1 74 ? -10.151 -18.549 -5.074 1.00 94.06 74 PHE A O 1
ATOM 569 N N . ARG A 1 75 ? -11.227 -16.883 -6.158 1.00 92.88 75 ARG A N 1
ATOM 570 C CA . ARG A 1 75 ? -12.470 -16.926 -5.383 1.00 92.88 75 ARG A CA 1
A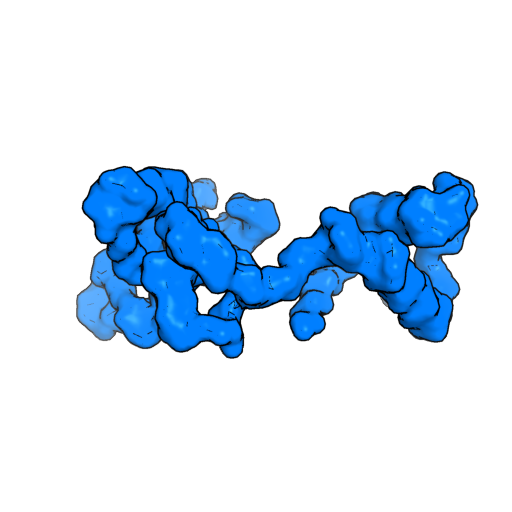TOM 571 C C . ARG A 1 75 ? -13.137 -18.300 -5.436 1.00 92.88 75 ARG A C 1
ATOM 573 O O . ARG A 1 75 ? -13.517 -18.820 -4.392 1.00 92.88 75 ARG A O 1
ATOM 580 N N . SER A 1 76 ? -13.265 -18.909 -6.618 1.00 94.44 76 SER A N 1
ATOM 581 C CA . SER A 1 76 ? -13.958 -20.199 -6.789 1.00 94.44 76 SER A CA 1
ATOM 582 C C . SER A 1 76 ? -13.269 -21.366 -6.079 1.00 94.44 76 SER A C 1
ATOM 584 O O . SER A 1 76 ? -13.920 -22.353 -5.748 1.00 94.44 76 SER A O 1
ATOM 586 N N . ARG A 1 77 ? -11.969 -21.237 -5.783 1.00 96.31 77 ARG A N 1
ATOM 587 C CA . ARG A 1 77 ? -11.203 -22.188 -4.963 1.00 96.31 77 ARG A CA 1
ATOM 588 C C . ARG A 1 77 ? -11.224 -21.861 -3.465 1.00 96.31 77 ARG A C 1
ATOM 590 O O . ARG A 1 77 ? -10.485 -22.476 -2.707 1.00 96.31 77 ARG A O 1
ATOM 597 N N . GLY A 1 78 ? -12.035 -20.892 -3.040 1.00 92.75 78 GLY A N 1
ATOM 598 C CA . GLY A 1 78 ? -12.150 -20.471 -1.642 1.00 92.75 78 GLY A CA 1
ATOM 599 C C . GLY A 1 78 ? -10.991 -19.606 -1.141 1.00 92.75 78 GLY A C 1
ATOM 600 O O . GLY A 1 78 ? -10.895 -19.373 0.062 1.00 92.75 78 GLY A O 1
ATOM 601 N N . GLY A 1 79 ? -10.118 -19.120 -2.030 1.00 94.75 79 GLY A N 1
ATOM 602 C CA . GLY A 1 79 ? -8.954 -18.323 -1.648 1.00 94.75 79 GLY A CA 1
ATOM 603 C C . GLY A 1 79 ? -9.342 -17.034 -0.923 1.00 94.75 79 GLY A C 1
ATOM 604 O O . GLY A 1 79 ? -10.325 -16.393 -1.292 1.00 94.75 79 GLY A O 1
ATOM 605 N N . LYS A 1 80 ? -8.557 -16.649 0.091 1.00 94.75 80 LYS A N 1
ATOM 606 C CA . LYS A 1 80 ? -8.675 -15.377 0.821 1.00 94.75 80 LYS A CA 1
ATOM 607 C C . LYS A 1 80 ? -7.359 -14.613 0.759 1.00 94.75 80 LYS A C 1
ATOM 609 O O . LYS A 1 80 ? -6.293 -15.217 0.835 1.00 94.75 80 LYS A O 1
ATOM 614 N N . SER A 1 81 ? -7.429 -13.297 0.619 1.00 91.44 81 SER A N 1
ATOM 615 C CA . SER A 1 81 ? -6.260 -12.425 0.547 1.00 91.44 81 SER A CA 1
ATOM 616 C C . SER A 1 81 ? -6.511 -11.126 1.300 1.00 91.44 81 SER A C 1
ATOM 618 O O . SER A 1 81 ? -7.590 -10.538 1.230 1.00 91.44 81 SER A O 1
ATOM 620 N N . ILE A 1 82 ? -5.481 -10.652 1.991 1.00 90.06 82 ILE A N 1
ATOM 621 C CA . ILE A 1 82 ? -5.464 -9.351 2.651 1.00 90.06 82 ILE A CA 1
ATOM 622 C C . ILE A 1 82 ? -4.294 -8.561 2.076 1.00 90.06 82 ILE A C 1
ATOM 624 O O . ILE A 1 82 ? -3.182 -9.076 1.991 1.00 90.06 82 ILE A O 1
ATOM 628 N N . SER A 1 83 ? -4.541 -7.312 1.696 1.00 87.19 83 SER A N 1
ATOM 629 C CA . SER A 1 83 ? -3.490 -6.363 1.336 1.00 87.19 83 SER A CA 1
ATOM 630 C C . SER A 1 83 ? -3.638 -5.077 2.138 1.00 87.19 83 SER A C 1
ATOM 632 O O . SER A 1 83 ? -4.737 -4.723 2.562 1.00 87.19 83 SER A O 1
ATOM 634 N N . TYR A 1 84 ? -2.539 -4.353 2.327 1.00 79.81 84 TYR A N 1
ATOM 635 C CA . TYR A 1 84 ? -2.526 -3.039 2.973 1.00 79.81 84 TYR A CA 1
ATOM 636 C C . TYR A 1 84 ? -2.032 -1.904 2.055 1.00 79.81 84 TYR A C 1
ATOM 638 O O . TYR A 1 84 ? -2.070 -0.731 2.428 1.00 79.81 84 TYR A O 1
ATOM 646 N N . HIS A 1 85 ? -1.660 -2.241 0.812 1.00 71.81 85 HIS A N 1
ATOM 647 C CA . HIS A 1 85 ? -1.377 -1.316 -0.291 1.00 71.81 85 HIS A CA 1
ATOM 648 C C . HIS A 1 85 ? -1.819 -1.914 -1.645 1.00 71.81 85 HIS A C 1
ATOM 650 O O . HIS A 1 85 ? -1.885 -3.129 -1.811 1.00 71.81 85 HIS A O 1
ATOM 656 N N . GLY A 1 86 ? -2.103 -1.067 -2.640 1.00 63.66 86 GLY A N 1
ATOM 657 C CA . GLY A 1 86 ? -2.537 -1.505 -3.979 1.00 63.66 86 GLY A CA 1
ATOM 658 C C . GLY A 1 86 ? -4.052 -1.725 -4.106 1.00 63.66 86 GLY A C 1
ATOM 659 O O . GLY A 1 86 ? -4.753 -1.880 -3.114 1.00 63.66 86 GLY A O 1
ATOM 660 N N . MET A 1 87 ? -4.579 -1.686 -5.334 1.00 59.22 87 MET A N 1
ATOM 661 C CA . MET A 1 87 ? -6.022 -1.614 -5.617 1.00 59.22 87 MET A CA 1
ATOM 662 C C . MET A 1 87 ? -6.460 -2.715 -6.595 1.00 59.22 87 MET A C 1
ATOM 664 O O . MET A 1 87 ? -5.979 -2.740 -7.721 1.00 59.22 87 MET A O 1
ATOM 668 N N . VAL A 1 88 ? -7.421 -3.565 -6.203 1.00 60.91 88 VAL A N 1
ATOM 669 C CA . VAL A 1 88 ? -8.041 -4.603 -7.075 1.00 60.91 88 VAL A CA 1
ATOM 670 C C . VAL A 1 88 ? -9.582 -4.496 -7.098 1.00 60.91 88 VAL A C 1
ATOM 672 O O . VAL A 1 88 ? -10.303 -5.322 -7.638 1.00 60.91 88 VAL A O 1
ATOM 675 N N . MET A 1 89 ? -10.130 -3.424 -6.527 1.00 60.56 89 MET A N 1
ATOM 676 C CA . MET A 1 89 ? -11.541 -3.346 -6.123 1.00 60.56 89 MET A CA 1
ATOM 677 C C . MET A 1 89 ? -12.558 -3.130 -7.262 1.00 60.56 89 MET A C 1
ATOM 679 O O . MET A 1 89 ? -13.754 -3.125 -6.999 1.00 60.56 89 MET A O 1
ATOM 683 N N . ALA A 1 90 ? -12.124 -2.896 -8.504 1.00 63.38 90 ALA A N 1
ATOM 684 C CA . ALA A 1 90 ? -13.008 -2.383 -9.559 1.00 63.38 90 ALA A CA 1
ATOM 685 C C . ALA A 1 90 ? -13.787 -3.457 -10.347 1.00 63.38 90 ALA A C 1
ATOM 687 O O . ALA A 1 90 ? -14.609 -3.086 -11.181 1.00 63.38 90 ALA A O 1
ATOM 688 N N . MET A 1 91 ? -13.531 -4.754 -10.131 1.00 70.88 91 MET A N 1
ATOM 689 C CA . MET A 1 91 ? -14.015 -5.813 -11.037 1.00 70.88 91 MET A CA 1
ATOM 690 C C . MET A 1 91 ? -15.047 -6.791 -10.462 1.00 70.88 91 MET A C 1
ATOM 692 O O . MET A 1 91 ? -15.776 -7.398 -11.240 1.00 70.88 91 MET A O 1
ATOM 696 N N . ASP A 1 92 ? -15.166 -6.922 -9.138 1.00 80.06 92 ASP A N 1
ATOM 697 C CA . ASP A 1 92 ? -16.171 -7.783 -8.496 1.00 80.06 92 ASP A CA 1
ATOM 698 C C . ASP A 1 92 ? -16.865 -7.009 -7.367 1.00 80.06 92 ASP A C 1
ATOM 700 O O . ASP A 1 92 ? -16.220 -6.538 -6.431 1.00 80.06 92 ASP A O 1
ATOM 704 N N . ALA A 1 93 ? -18.193 -6.885 -7.434 1.00 83.56 93 ALA A N 1
ATOM 705 C CA . ALA A 1 93 ? -18.987 -6.243 -6.383 1.00 83.56 93 ALA A CA 1
ATOM 706 C C . ALA A 1 93 ? -18.885 -6.979 -5.033 1.00 83.56 93 ALA A C 1
ATOM 708 O O . ALA A 1 93 ? -19.048 -6.366 -3.980 1.00 83.56 93 ALA A O 1
ATOM 709 N N . ASN A 1 94 ? -18.565 -8.274 -5.063 1.00 87.19 94 ASN A N 1
ATOM 710 C CA . ASN A 1 94 ? -18.390 -9.127 -3.892 1.00 87.19 94 ASN A CA 1
ATOM 711 C C . ASN A 1 94 ? -16.910 -9.322 -3.530 1.00 87.19 94 ASN A C 1
ATOM 713 O O . ASN A 1 94 ? -16.579 -10.242 -2.783 1.00 87.19 94 ASN A O 1
ATOM 717 N N . VAL A 1 95 ? -16.004 -8.476 -4.040 1.00 88.25 95 VAL A N 1
ATOM 718 C CA . VAL A 1 95 ? -14.553 -8.590 -3.805 1.00 88.25 95 VAL A CA 1
ATOM 719 C C . VAL A 1 95 ? -14.203 -8.726 -2.319 1.00 88.25 95 VAL A C 1
ATOM 721 O O . VAL A 1 95 ? -13.327 -9.506 -1.961 1.00 88.25 95 VAL A O 1
ATOM 724 N N . GLN A 1 96 ? -14.961 -8.067 -1.438 1.00 89.25 96 GLN A N 1
ATOM 725 C CA . GLN A 1 96 ? -14.773 -8.089 0.019 1.00 89.25 96 GLN A CA 1
ATOM 726 C C . GLN A 1 96 ? -14.998 -9.468 0.672 1.00 89.25 96 GLN A C 1
ATOM 728 O O . GLN A 1 96 ? -14.563 -9.684 1.806 1.00 89.25 96 GLN A O 1
ATOM 733 N N . GLU A 1 97 ? -15.638 -10.415 -0.025 1.00 90.75 97 GLU A N 1
ATOM 734 C CA . GLU A 1 97 ? -15.815 -11.797 0.444 1.00 90.75 97 GLU A CA 1
ATOM 735 C C . GLU A 1 97 ? -14.525 -12.621 0.388 1.00 90.75 97 GLU A C 1
ATOM 737 O O . GLU A 1 97 ? -14.441 -13.671 1.032 1.00 90.75 97 GLU A O 1
ATOM 742 N N . TYR A 1 98 ? -13.527 -12.194 -0.388 1.00 91.81 98 TYR A N 1
ATOM 743 C CA . TYR A 1 98 ? -12.295 -12.959 -0.601 1.00 91.81 98 TYR A CA 1
ATOM 744 C C . TYR A 1 98 ? -11.024 -12.106 -0.674 1.00 91.81 98 TYR A C 1
ATOM 746 O O . TYR A 1 98 ? -9.924 -12.637 -0.550 1.00 91.81 98 TYR A O 1
ATOM 754 N N . TYR A 1 99 ? -11.146 -10.794 -0.852 1.00 91.94 99 TYR A N 1
ATOM 755 C CA . TYR A 1 99 ? -10.038 -9.856 -0.906 1.00 91.94 99 TYR A CA 1
ATOM 756 C C . TYR A 1 99 ? -10.386 -8.592 -0.115 1.00 91.94 99 TYR A C 1
ATOM 758 O O . TYR A 1 99 ? -11.329 -7.876 -0.451 1.00 91.94 99 TYR A O 1
ATOM 766 N N . ARG A 1 100 ? -9.609 -8.294 0.932 1.00 92.25 100 ARG A N 1
ATOM 767 C CA . ARG A 1 100 ? -9.764 -7.072 1.740 1.00 92.25 100 ARG A CA 1
ATOM 768 C C . ARG A 1 100 ? -8.519 -6.196 1.630 1.00 92.25 100 ARG A C 1
ATOM 770 O O . ARG A 1 100 ? -7.396 -6.683 1.749 1.00 92.25 100 ARG A O 1
ATOM 777 N N . LEU A 1 101 ? -8.733 -4.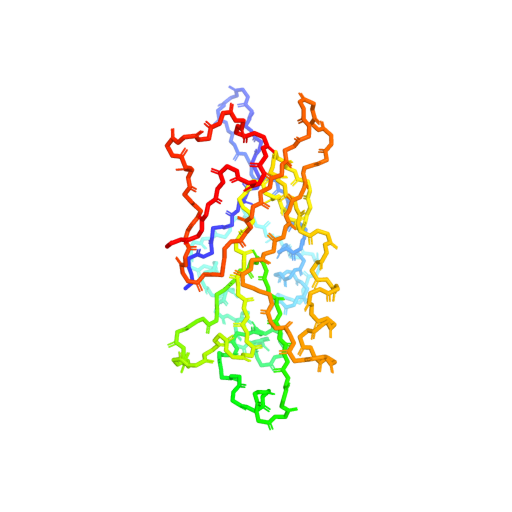898 1.421 1.00 91.31 101 LEU A N 1
ATOM 778 C CA . LEU A 1 101 ? -7.682 -3.880 1.389 1.00 91.31 101 LEU A CA 1
ATOM 779 C C . LEU A 1 101 ? -7.786 -2.983 2.624 1.00 91.31 101 LEU A C 1
ATOM 781 O O . LEU A 1 101 ? -8.821 -2.358 2.828 1.00 91.31 101 LEU A O 1
ATOM 785 N N . PHE A 1 102 ? -6.706 -2.857 3.389 1.00 92.94 102 PHE A N 1
ATOM 786 C CA . PHE A 1 102 ? -6.620 -2.007 4.578 1.00 92.94 102 PHE A CA 1
ATOM 787 C C . PHE A 1 102 ? -5.490 -0.993 4.428 1.00 92.94 102 PHE A C 1
ATOM 789 O O . PHE A 1 102 ? -4.336 -1.298 4.707 1.00 92.94 102 PHE A O 1
ATOM 796 N N . LEU A 1 103 ? -5.798 0.226 3.990 1.00 91.62 103 LEU A N 1
ATOM 797 C CA . LEU A 1 103 ? -4.766 1.255 3.841 1.00 91.62 103 LEU A CA 1
ATOM 798 C C . LEU A 1 103 ? -4.116 1.558 5.200 1.00 91.62 103 LEU A C 1
ATOM 800 O O . LEU A 1 103 ? -4.833 1.749 6.182 1.00 91.62 103 LEU A O 1
ATOM 804 N N . ALA A 1 104 ? -2.782 1.642 5.236 1.00 91.81 104 ALA A N 1
ATOM 805 C CA . ALA A 1 104 ? -1.993 1.940 6.435 1.00 91.81 104 ALA A CA 1
ATOM 806 C C . ALA A 1 104 ? -1.313 3.326 6.334 1.00 91.81 104 ALA A C 1
ATOM 808 O O . ALA A 1 104 ? -0.174 3.435 5.871 1.00 91.81 104 ALA A O 1
ATOM 809 N N . PRO A 1 105 ? -1.994 4.427 6.720 1.00 89.69 105 PRO A N 1
ATOM 810 C CA . PRO A 1 105 ? -1.430 5.768 6.612 1.00 89.69 105 PRO A CA 1
ATOM 811 C C . PRO A 1 105 ? -0.178 5.948 7.472 1.00 89.69 105 PRO A C 1
ATOM 813 O O . PRO A 1 105 ? -0.167 5.609 8.654 1.00 89.69 105 PRO A O 1
ATOM 816 N N . GLY A 1 106 ? 0.857 6.548 6.885 1.00 88.19 106 GLY A N 1
ATOM 817 C CA . GLY A 1 106 ? 2.113 6.845 7.576 1.00 88.19 106 GLY A CA 1
ATOM 818 C C . GLY A 1 106 ? 3.073 5.660 7.688 1.00 88.19 106 GLY A C 1
ATOM 819 O O . GLY A 1 106 ? 4.158 5.841 8.231 1.00 88.19 106 GLY A O 1
ATOM 820 N N . VAL A 1 107 ? 2.715 4.484 7.167 1.00 89.31 107 VAL A N 1
ATOM 821 C CA . VAL A 1 107 ? 3.659 3.377 6.986 1.00 89.31 107 VAL A CA 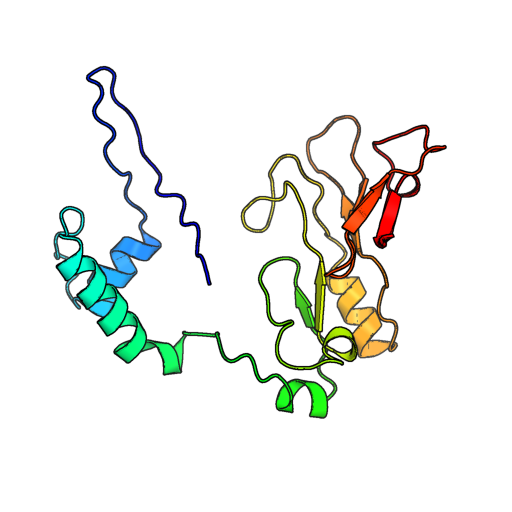1
ATOM 822 C C . VAL A 1 107 ? 4.422 3.590 5.676 1.00 89.31 107 VAL A C 1
ATOM 824 O O . VAL A 1 107 ? 3.827 3.941 4.656 1.00 89.31 107 VAL A O 1
ATOM 827 N N . HIS A 1 108 ? 5.748 3.448 5.709 1.00 86.00 108 HIS A N 1
ATOM 828 C CA . HIS A 1 108 ? 6.593 3.535 4.511 1.00 86.00 108 HIS A CA 1
ATOM 829 C C . HIS A 1 108 ? 6.561 2.218 3.708 1.00 86.00 108 HIS A C 1
ATOM 831 O O . HIS A 1 108 ? 5.632 1.422 3.824 1.00 86.00 108 HIS A O 1
ATOM 837 N N . HIS A 1 109 ? 7.553 1.987 2.841 1.00 84.88 109 HIS A N 1
ATOM 838 C CA . HIS A 1 109 ? 7.653 0.761 2.053 1.00 84.88 109 HIS A CA 1
ATOM 839 C C . HIS A 1 109 ? 7.782 -0.463 2.976 1.00 84.88 109 HIS A C 1
ATOM 841 O O . HIS A 1 109 ? 8.849 -0.737 3.521 1.00 84.88 109 HIS A O 1
ATOM 847 N N . CYS A 1 110 ? 6.659 -1.165 3.152 1.00 79.62 110 CYS A N 1
ATOM 848 C CA . CYS A 1 110 ? 6.431 -2.318 4.031 1.00 79.62 110 CYS A CA 1
ATOM 849 C C . CYS A 1 110 ? 6.399 -2.017 5.538 1.00 79.62 110 CYS A C 1
ATOM 851 O O . CYS A 1 110 ? 5.533 -2.544 6.231 1.00 79.62 110 CYS A O 1
ATOM 853 N N . PHE A 1 111 ? 7.313 -1.200 6.054 1.00 82.06 111 PHE A N 1
ATOM 854 C CA . PHE A 1 111 ? 7.427 -0.896 7.483 1.00 82.06 111 PHE A CA 1
ATOM 855 C C . PHE A 1 111 ? 8.061 0.481 7.708 1.00 82.06 111 PHE A C 1
ATOM 857 O O . PHE A 1 111 ? 8.506 1.139 6.769 1.00 82.06 111 PHE A O 1
ATOM 864 N N . GLY A 1 112 ? 8.135 0.910 8.970 1.00 82.62 112 GLY A N 1
ATOM 865 C CA . GLY A 1 112 ? 8.683 2.213 9.344 1.00 82.62 112 GLY A CA 1
ATOM 866 C C . GLY A 1 112 ? 7.770 3.376 8.951 1.00 82.62 112 GLY A C 1
ATOM 867 O O . GLY A 1 112 ? 6.634 3.179 8.525 1.00 82.62 112 GLY A O 1
ATOM 868 N N . GLY A 1 113 ? 8.284 4.596 9.098 1.00 85.88 113 GLY A N 1
ATOM 869 C CA . GLY A 1 113 ? 7.481 5.814 8.998 1.00 85.88 113 GLY A CA 1
ATOM 870 C C . GLY A 1 113 ? 6.783 6.176 10.315 1.00 85.88 113 GLY A C 1
ATOM 871 O O . GLY A 1 113 ? 6.918 5.461 11.307 1.00 85.88 113 GLY A O 1
ATOM 872 N N . PRO A 1 114 ? 6.084 7.323 10.364 1.00 88.50 114 PRO A N 1
ATOM 873 C CA . PRO A 1 114 ? 5.437 7.809 11.586 1.00 88.50 114 PRO A CA 1
ATOM 874 C C . PRO A 1 114 ? 4.126 7.082 11.929 1.00 88.50 114 PRO A C 1
ATOM 876 O O . PRO A 1 114 ? 3.540 7.335 12.981 1.00 88.50 114 PRO A O 1
ATOM 879 N N . GLY A 1 115 ? 3.619 6.243 11.024 1.00 89.12 115 GLY A N 1
ATOM 880 C CA . GLY A 1 115 ? 2.338 5.562 11.159 1.00 89.12 115 GLY A CA 1
ATOM 881 C C . GLY A 1 115 ? 2.422 4.209 11.875 1.00 89.12 115 GLY A C 1
ATOM 882 O O . GLY A 1 115 ? 3.485 3.592 11.947 1.00 89.12 115 GLY A O 1
ATOM 883 N N . PRO A 1 116 ? 1.289 3.718 12.399 1.00 92.00 116 PRO A N 1
ATOM 884 C CA . PRO A 1 116 ? 1.185 2.377 12.954 1.00 92.00 116 PRO A CA 1
ATOM 885 C C . PRO A 1 116 ? 1.075 1.310 11.855 1.00 92.00 116 PRO A C 1
ATOM 887 O O . PRO A 1 116 ? 0.325 1.498 10.896 1.00 92.00 116 PRO A O 1
ATOM 890 N N . PHE A 1 117 ? 1.754 0.169 12.017 1.00 91.44 117 PHE A N 1
ATOM 891 C CA . PHE A 1 117 ? 1.722 -0.944 11.056 1.00 91.44 117 PHE A CA 1
ATOM 892 C C . PHE A 1 117 ? 0.926 -2.157 11.584 1.00 91.44 117 PHE A C 1
ATOM 894 O O . PHE A 1 117 ? 0.879 -2.369 12.799 1.00 91.44 117 PHE A O 1
ATOM 901 N N . PRO A 1 118 ? 0.261 -2.938 10.705 1.00 92.06 118 PRO A N 1
ATOM 902 C CA . PRO A 1 118 ? -0.600 -4.057 11.099 1.00 92.06 118 PRO A CA 1
ATOM 903 C C . PRO A 1 118 ? 0.171 -5.388 11.194 1.00 92.06 118 PRO A C 1
ATOM 905 O O . PRO A 1 118 ? 0.110 -6.234 10.299 1.00 92.06 118 PRO A O 1
ATOM 908 N N . ASP A 1 119 ? 0.886 -5.596 12.296 1.00 89.50 119 ASP A N 1
ATOM 909 C CA . ASP A 1 119 ? 1.679 -6.806 12.583 1.00 89.50 119 ASP A CA 1
ATOM 910 C C . ASP A 1 119 ? 0.859 -8.105 12.706 1.00 89.50 119 ASP A C 1
ATOM 912 O O . ASP A 1 119 ? 1.378 -9.191 12.466 1.00 89.50 119 ASP A O 1
ATOM 916 N N . THR A 1 120 ? -0.437 -8.001 12.999 1.00 90.19 120 THR A N 1
ATOM 917 C CA . THR A 1 120 ? -1.368 -9.141 13.154 1.00 90.19 120 THR A CA 1
ATOM 918 C C . THR A 1 120 ? -2.054 -9.579 11.852 1.00 90.19 120 THR A C 1
ATOM 920 O O . THR A 1 120 ? -2.978 -10.392 11.869 1.00 90.19 120 THR A O 1
ATOM 923 N N . THR A 1 121 ? -1.616 -9.068 10.695 1.00 93.06 121 THR A N 1
ATOM 924 C CA . THR A 1 121 ? -2.252 -9.365 9.396 1.00 93.06 121 THR A CA 1
ATOM 925 C C . THR A 1 121 ? -2.257 -10.862 9.062 1.00 93.06 121 THR A C 1
ATOM 927 O O . THR A 1 121 ? -3.237 -11.364 8.513 1.00 93.06 121 THR A O 1
ATOM 930 N N . PHE A 1 122 ? -1.193 -11.593 9.413 1.00 94.00 122 PHE A N 1
ATOM 931 C CA . PHE A 1 122 ? -1.127 -13.039 9.183 1.00 94.00 122 PHE A CA 1
ATOM 932 C C . PHE A 1 122 ? -2.166 -13.800 10.014 1.00 94.00 122 PHE A C 1
ATOM 934 O O . PHE A 1 122 ? -2.878 -14.643 9.475 1.00 94.00 122 PHE A O 1
ATOM 941 N N . ASP A 1 123 ? -2.314 -13.456 11.295 1.00 94.81 123 ASP A N 1
ATOM 942 C CA . ASP A 1 123 ? -3.313 -14.075 12.168 1.00 94.81 123 ASP A CA 1
ATOM 943 C C . ASP A 1 123 ? -4.734 -13.786 11.684 1.00 94.81 123 ASP A C 1
ATOM 945 O O . ASP A 1 123 ? -5.578 -14.679 11.664 1.00 94.81 123 ASP A O 1
ATOM 949 N N . ALA A 1 124 ? -4.990 -12.560 11.220 1.00 95.00 124 ALA A N 1
ATOM 950 C CA . ALA A 1 124 ? -6.265 -12.193 10.612 1.00 95.00 124 ALA A CA 1
ATOM 951 C C . ALA A 1 124 ? -6.571 -13.023 9.355 1.00 95.00 124 ALA A C 1
ATOM 953 O O . ALA A 1 124 ? -7.704 -13.466 9.166 1.00 95.00 124 ALA A O 1
ATOM 954 N N . LEU A 1 125 ? -5.568 -13.257 8.502 1.00 96.19 125 LEU A N 1
ATOM 955 C CA . LEU A 1 125 ? -5.719 -14.103 7.320 1.00 96.19 125 LEU A CA 1
ATOM 956 C C . LEU A 1 125 ? -5.977 -15.560 7.712 1.00 96.19 125 LEU A C 1
ATOM 958 O O . LEU A 1 125 ? -6.866 -16.190 7.143 1.00 96.19 125 LEU A O 1
ATOM 962 N N . ARG A 1 126 ? -5.235 -16.077 8.696 1.00 96.94 126 ARG A N 1
ATOM 963 C CA . ARG A 1 126 ? -5.402 -17.433 9.223 1.00 96.94 126 ARG A CA 1
ATOM 964 C C . ARG A 1 126 ? -6.821 -17.652 9.746 1.00 96.94 126 ARG A C 1
ATOM 966 O O . ARG A 1 126 ? -7.479 -18.581 9.300 1.00 96.94 126 ARG A O 1
ATOM 973 N N . LEU A 1 127 ? -7.320 -16.755 10.600 1.00 96.81 127 LEU A N 1
ATOM 974 C CA . LEU A 1 127 ? -8.697 -16.796 11.112 1.00 96.81 127 LEU A CA 1
ATOM 975 C C . LEU A 1 127 ? -9.739 -16.770 9.985 1.00 96.81 127 LEU A C 1
ATOM 977 O O . LEU A 1 127 ? -10.752 -17.465 10.052 1.00 96.81 127 LEU A O 1
ATOM 981 N N . TRP A 1 128 ? -9.494 -15.999 8.925 1.00 96.88 128 TRP A N 1
ATOM 982 C CA . TRP A 1 128 ? -10.420 -15.940 7.799 1.00 96.88 128 TRP A CA 1
ATOM 983 C C . TRP A 1 128 ? -10.428 -17.234 6.978 1.00 96.88 128 TRP A C 1
ATOM 985 O O . TRP A 1 128 ? -11.493 -17.701 6.574 1.00 96.88 128 TRP A O 1
ATOM 995 N N . VAL A 1 129 ? -9.254 -17.814 6.726 1.00 97.06 129 VAL A N 1
ATOM 996 C CA . VAL A 1 129 ? -9.112 -19.037 5.926 1.00 97.06 129 VAL A CA 1
ATOM 997 C C . VAL A 1 129 ? -9.573 -20.273 6.695 1.00 97.06 129 VAL A C 1
ATOM 999 O O . VAL A 1 129 ? -10.292 -21.095 6.134 1.00 97.06 129 VAL A O 1
ATOM 1002 N N . GLU A 1 130 ? -9.151 -20.413 7.950 1.00 96.81 130 GLU A N 1
ATOM 1003 C CA . GLU A 1 130 ? -9.348 -21.627 8.749 1.00 96.81 130 GLU A CA 1
ATOM 1004 C C . GLU A 1 130 ? -10.705 -21.627 9.463 1.00 96.81 130 GLU A C 1
ATOM 1006 O O . GLU A 1 130 ? -11.410 -22.634 9.430 1.00 96.81 130 GLU A O 1
ATOM 1011 N N . ASP A 1 131 ? -11.103 -20.488 10.038 1.00 97.00 131 ASP A N 1
ATOM 1012 C CA . ASP A 1 131 ? -12.291 -20.393 10.899 1.00 97.00 131 ASP A CA 1
ATOM 1013 C C . ASP A 1 131 ? -13.457 -19.638 10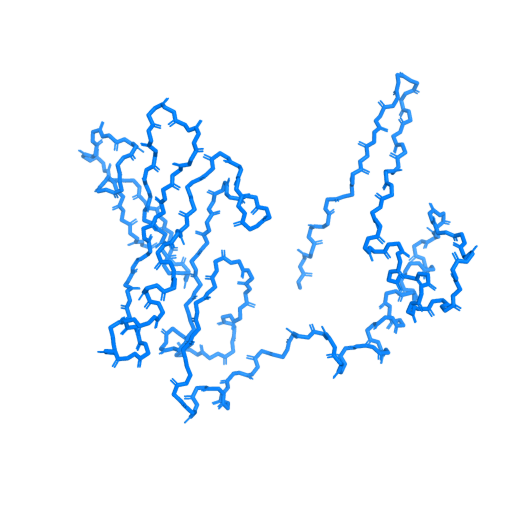.235 1.00 97.00 131 ASP A C 1
ATOM 1015 O O . ASP A 1 131 ? -14.537 -19.501 10.813 1.00 97.00 131 ASP A O 1
ATOM 1019 N N . GLY A 1 132 ? -13.262 -19.114 9.020 1.00 94.56 132 GLY A N 1
ATOM 1020 C CA . GLY A 1 132 ? -14.267 -18.315 8.312 1.00 94.56 132 GLY A CA 1
ATOM 1021 C C . GLY A 1 132 ? -14.501 -16.925 8.916 1.00 94.56 132 GLY A C 1
ATOM 1022 O O . GLY A 1 132 ? -15.450 -16.240 8.530 1.00 94.56 132 GLY A O 1
ATOM 1023 N N . VAL A 1 133 ? -13.646 -16.482 9.843 1.00 95.25 133 VAL A N 1
ATOM 1024 C CA . VAL A 1 133 ? -13.802 -15.214 10.564 1.00 95.25 133 VAL A CA 1
ATOM 1025 C C . VAL A 1 133 ? -13.031 -14.105 9.855 1.00 95.25 133 VAL A C 1
ATOM 1027 O O . VAL A 1 133 ? -11.826 -13.936 10.031 1.00 95.25 133 VAL A O 1
ATOM 1030 N N . ALA A 1 134 ? -13.740 -13.314 9.053 1.00 93.25 134 ALA A N 1
ATOM 1031 C CA . ALA A 1 134 ? -13.173 -12.153 8.379 1.00 93.25 134 ALA A CA 1
ATOM 1032 C C . ALA A 1 134 ? -13.222 -10.917 9.294 1.00 93.25 134 ALA A C 1
ATOM 1034 O O . ALA A 1 134 ? -14.300 -10.426 9.625 1.00 93.25 134 ALA A O 1
ATOM 1035 N N . LEU A 1 135 ? -12.063 -10.392 9.705 1.00 89.56 135 LEU A N 1
ATOM 1036 C CA . LEU A 1 135 ? -12.018 -9.234 10.603 1.00 89.56 135 LEU A CA 1
ATOM 1037 C C . LEU A 1 135 ? -12.482 -7.951 9.905 1.00 89.56 135 LEU A C 1
ATOM 1039 O O . LEU A 1 135 ? -11.926 -7.551 8.881 1.00 89.56 135 LEU A O 1
ATOM 1043 N N . GLU A 1 136 ? -13.467 -7.275 10.494 1.00 91.38 136 GLU A N 1
ATOM 1044 C CA . GLU A 1 136 ? -14.019 -6.004 9.994 1.00 91.38 136 GLU A CA 1
ATOM 1045 C C . GLU A 1 136 ? -13.049 -4.823 10.135 1.00 91.38 136 GLU A C 1
ATOM 1047 O O . GLU A 1 136 ? -13.247 -3.783 9.522 1.00 91.38 136 GLU A O 1
ATOM 1052 N N . THR A 1 137 ? -11.983 -4.976 10.923 1.00 93.81 137 THR A N 1
ATOM 1053 C CA . THR A 1 137 ? -10.881 -4.010 11.040 1.00 93.81 137 THR A CA 1
ATOM 1054 C C . THR A 1 137 ? -9.573 -4.746 11.305 1.00 93.81 137 THR A C 1
ATOM 1056 O O . THR A 1 137 ? -9.583 -5.841 11.867 1.00 93.81 137 THR A O 1
ATOM 1059 N N . LEU A 1 138 ? -8.443 -4.130 10.959 1.00 94.25 138 LEU A N 1
ATOM 1060 C CA . LEU A 1 138 ? -7.123 -4.590 11.397 1.00 94.25 138 LEU A CA 1
ATOM 1061 C C . LEU A 1 138 ? -6.554 -3.624 12.429 1.00 94.25 138 LEU A C 1
ATOM 1063 O O . LEU A 1 138 ? -6.595 -2.411 12.241 1.00 94.25 138 LEU A O 1
ATOM 1067 N N . THR A 1 139 ? -6.013 -4.145 13.529 1.00 94.44 139 THR A N 1
ATOM 1068 C CA . THR A 1 139 ? -5.293 -3.299 14.488 1.00 94.44 139 THR A CA 1
ATOM 1069 C C . THR A 1 139 ? -3.892 -3.026 13.952 1.00 94.44 139 THR A C 1
ATOM 1071 O O . THR A 1 139 ? -3.209 -3.942 13.507 1.00 94.44 139 THR A O 1
ATOM 1074 N N . ALA A 1 140 ? -3.464 -1.771 14.027 1.00 94.38 140 ALA A N 1
ATOM 1075 C CA . ALA A 1 140 ? -2.108 -1.351 13.718 1.00 94.38 140 ALA A CA 1
ATOM 1076 C C . ALA A 1 140 ? -1.488 -0.641 14.924 1.00 94.38 140 ALA A C 1
ATOM 1078 O O . ALA A 1 140 ? -2.172 0.126 15.613 1.00 94.38 140 ALA A O 1
ATOM 1079 N N . THR A 1 141 ? -0.189 -0.853 15.137 1.00 94.50 141 THR A N 1
ATOM 1080 C CA . THR A 1 141 ? 0.572 -0.288 16.262 1.00 94.50 141 THR A CA 1
ATOM 1081 C C . THR A 1 141 ? 1.838 0.402 15.757 1.00 94.50 141 THR A C 1
ATOM 1083 O O . THR A 1 141 ? 2.502 -0.092 14.848 1.00 94.50 141 THR A O 1
ATOM 1086 N N . SER A 1 142 ? 2.168 1.575 16.299 1.00 91.88 142 SER A N 1
ATOM 1087 C CA . SER A 1 142 ? 3.402 2.286 15.955 1.00 91.88 142 SER A CA 1
ATOM 1088 C C . SER A 1 142 ? 4.598 1.738 16.727 1.00 91.88 142 SER A C 1
ATOM 1090 O O . SER A 1 142 ? 4.492 1.318 17.879 1.00 91.88 142 SER A O 1
ATOM 1092 N N . THR A 1 143 ? 5.767 1.795 16.097 1.00 88.44 143 THR A N 1
ATOM 1093 C CA . THR A 1 143 ? 7.053 1.459 16.719 1.00 88.44 143 THR A CA 1
ATOM 1094 C C . THR A 1 143 ? 7.947 2.680 16.795 1.00 88.44 143 THR A C 1
ATOM 1096 O O . THR A 1 143 ? 8.000 3.469 15.856 1.00 88.44 143 THR A O 1
ATOM 1099 N N . GLY A 1 144 ? 8.682 2.821 17.900 1.00 83.50 144 GLY A N 1
ATOM 1100 C CA . GLY A 1 144 ? 9.633 3.922 18.084 1.00 83.50 144 GLY A CA 1
ATOM 1101 C C . GLY A 1 144 ? 8.994 5.275 18.418 1.00 83.50 144 GLY A C 1
ATOM 1102 O O . GLY A 1 144 ? 9.686 6.288 18.382 1.00 83.50 144 GLY A O 1
ATOM 1103 N N . THR A 1 145 ? 7.700 5.310 18.755 1.00 82.94 145 THR A N 1
ATOM 1104 C CA . THR A 1 145 ? 6.996 6.522 19.203 1.00 82.94 145 THR A CA 1
ATOM 1105 C C . THR A 1 145 ? 6.640 6.437 20.686 1.00 82.94 145 THR A C 1
ATOM 1107 O O . THR A 1 145 ? 6.200 5.390 21.163 1.00 82.94 145 THR A O 1
ATOM 1110 N N . THR A 1 146 ? 6.741 7.565 21.389 1.00 88.38 146 THR A N 1
ATOM 1111 C CA . THR A 1 146 ? 6.253 7.722 22.764 1.00 88.38 146 THR A CA 1
ATOM 1112 C C . THR A 1 146 ? 5.313 8.930 22.810 1.00 88.38 146 THR A C 1
ATOM 1114 O O . THR A 1 146 ? 5.776 10.042 22.554 1.00 88.38 146 THR A O 1
ATOM 1117 N N . PRO A 1 147 ? 4.018 8.758 23.131 1.00 89.19 147 PRO A N 1
ATOM 1118 C CA . PRO A 1 147 ? 3.342 7.491 23.434 1.00 89.19 147 PRO A CA 1
ATOM 1119 C C . PRO A 1 147 ? 3.215 6.557 22.213 1.00 89.19 147 PRO A C 1
ATOM 1121 O O . PRO A 1 147 ? 3.337 6.981 21.062 1.00 89.19 147 PRO A O 1
ATOM 1124 N N . VAL A 1 148 ? 2.967 5.270 22.471 1.00 92.44 148 VAL A N 1
ATOM 1125 C CA . VAL A 1 148 ? 2.609 4.294 21.427 1.00 92.44 148 VAL A CA 1
ATOM 1126 C C . VAL A 1 148 ? 1.240 4.657 20.859 1.00 92.44 148 VAL A C 1
ATOM 1128 O O . VAL A 1 148 ? 0.299 4.908 21.610 1.00 92.44 148 VAL A O 1
ATOM 1131 N N . ILE A 1 149 ? 1.131 4.666 19.535 1.00 93.06 149 ILE A N 1
ATOM 1132 C CA . ILE A 1 149 ? -0.078 5.004 18.793 1.00 93.06 149 ILE A CA 1
ATOM 1133 C C . ILE A 1 149 ? -0.687 3.710 18.257 1.00 93.06 149 ILE A C 1
ATOM 1135 O O . ILE A 1 149 ? -0.021 2.921 17.589 1.00 93.06 149 ILE A O 1
ATOM 1139 N N . GLN A 1 150 ? -1.974 3.508 18.515 1.00 94.50 150 GLN A N 1
ATOM 1140 C CA . GLN A 1 150 ? -2.767 2.412 17.974 1.00 94.50 150 GLN A CA 1
ATOM 1141 C C . GLN A 1 150 ? -3.882 2.953 17.082 1.00 94.50 150 GLN A C 1
ATOM 1143 O O . GLN A 1 150 ? -4.512 3.974 17.375 1.00 94.50 150 GLN A O 1
ATOM 1148 N N . ARG A 1 151 ? -4.143 2.265 15.971 1.00 93.44 151 ARG A N 1
ATOM 1149 C CA . ARG A 1 151 ? -5.196 2.616 15.010 1.00 93.44 151 ARG A CA 1
ATOM 1150 C C . ARG A 1 151 ? -5.960 1.375 14.572 1.00 93.44 151 ARG A C 1
ATOM 1152 O O . ARG A 1 151 ? -5.407 0.281 14.537 1.00 93.44 151 ARG A O 1
ATOM 1159 N N . LEU A 1 152 ? -7.226 1.574 14.213 1.00 93.62 152 LEU A N 1
ATOM 1160 C CA . LEU A 1 152 ? -7.996 0.605 13.435 1.00 93.62 152 LEU A CA 1
ATOM 1161 C C . LEU A 1 152 ? -7.834 0.949 11.955 1.00 93.62 152 LEU A C 1
ATOM 1163 O O . LEU A 1 152 ? -8.221 2.042 11.538 1.00 93.62 152 LEU A O 1
ATOM 1167 N N . LEU A 1 153 ? -7.261 0.044 11.171 1.00 94.25 153 LEU A N 1
ATOM 1168 C CA . LEU A 1 153 ? -7.299 0.132 9.720 1.00 94.25 153 LEU A CA 1
ATOM 1169 C C . LEU A 1 153 ? -8.668 -0.349 9.246 1.00 94.25 153 LEU A C 1
ATOM 1171 O O . LEU A 1 153 ? -9.142 -1.415 9.652 1.00 94.25 153 LEU A O 1
ATOM 1175 N N . CYS A 1 154 ? -9.288 0.454 8.390 1.00 94.69 154 CYS A N 1
ATOM 1176 C CA . CYS A 1 154 ? -10.618 0.199 7.860 1.00 94.69 154 CYS A CA 1
ATOM 1177 C C . CYS A 1 154 ? -10.544 -0.552 6.527 1.00 94.69 154 CYS A C 1
ATOM 1179 O O . CYS A 1 154 ? -9.626 -0.291 5.740 1.00 94.69 154 CYS A O 1
ATOM 1181 N N . PRO A 1 155 ? -11.498 -1.456 6.253 1.00 93.25 155 PRO A N 1
ATOM 1182 C CA . PRO A 1 155 ? -11.595 -2.109 4.963 1.00 93.25 155 PRO A CA 1
ATOM 1183 C C . PRO A 1 155 ? -12.007 -1.061 3.929 1.00 93.25 155 PRO A C 1
ATOM 1185 O O . PRO A 1 155 ? -13.054 -0.422 4.034 1.00 93.25 155 PRO A O 1
ATOM 1188 N N . TYR A 1 156 ? -11.170 -0.856 2.920 1.00 90.69 156 TYR A N 1
ATOM 1189 C CA . TYR A 1 156 ? -11.449 0.067 1.829 1.00 90.69 156 TYR A CA 1
ATOM 1190 C C . TYR A 1 156 ? -12.797 -0.290 1.168 1.00 90.69 156 TYR A C 1
ATOM 1192 O O . TYR A 1 156 ? -13.040 -1.471 0.914 1.00 90.69 156 TYR A O 1
ATOM 1200 N N . PRO A 1 157 ? -13.667 0.687 0.839 1.00 90.38 157 PRO A N 1
ATOM 1201 C CA . PRO A 1 157 ? -13.417 2.132 0.785 1.00 90.38 157 PRO A CA 1
ATOM 1202 C C . PRO A 1 157 ? -13.679 2.900 2.086 1.00 90.38 157 PRO A C 1
ATOM 1204 O O . PRO A 1 157 ? -13.577 4.131 2.069 1.00 90.38 157 PRO A O 1
ATOM 1207 N N . GLN A 1 158 ? -14.013 2.218 3.186 1.00 93.06 158 GLN A N 1
ATOM 1208 C CA . GLN A 1 158 ? -14.249 2.888 4.461 1.00 93.06 158 GLN A CA 1
ATOM 1209 C C . GLN A 1 158 ? -12.992 3.624 4.921 1.00 93.06 158 GLN A C 1
ATOM 1211 O O . GLN A 1 158 ? -11.854 3.212 4.673 1.00 93.06 158 GLN A O 1
ATOM 1216 N N . LYS A 1 159 ? -13.213 4.731 5.619 1.00 92.12 159 LYS A N 1
ATOM 1217 C CA . LYS A 1 159 ? -12.173 5.574 6.188 1.00 92.12 159 LYS A CA 1
ATOM 1218 C C . LYS A 1 159 ? -12.276 5.562 7.698 1.00 92.12 159 LYS A C 1
ATOM 1220 O O . LYS A 1 159 ? -13.325 5.309 8.285 1.00 92.12 159 LYS A O 1
ATOM 1225 N N . GLN A 1 160 ? -11.153 5.862 8.327 1.00 93.31 160 GLN A N 1
ATOM 1226 C CA . GLN A 1 160 ? -11.108 6.037 9.762 1.00 93.31 160 GLN A CA 1
ATOM 1227 C C . GLN A 1 160 ? -11.674 7.411 10.141 1.00 93.31 160 GLN A C 1
ATOM 1229 O O . GLN A 1 160 ? -11.278 8.433 9.582 1.00 93.31 160 GLN A O 1
ATOM 1234 N N . HIS A 1 161 ? -12.554 7.430 11.136 1.00 94.06 161 HIS A N 1
ATOM 1235 C CA . HIS A 1 161 ? -13.123 8.633 11.729 1.00 94.06 161 HIS A CA 1
ATOM 1236 C C . HIS A 1 161 ? -12.820 8.672 13.226 1.00 94.06 161 HIS A C 1
ATOM 1238 O O . HIS A 1 161 ? -12.965 7.664 13.916 1.00 94.06 161 HIS A O 1
ATOM 1244 N N . TYR A 1 162 ? -12.397 9.834 13.729 1.00 94.75 162 TYR A N 1
ATOM 1245 C CA . TYR A 1 162 ? -12.217 10.062 15.163 1.00 94.75 162 TYR A CA 1
ATOM 1246 C C . TYR A 1 162 ? -13.574 10.324 15.821 1.00 94.75 162 TYR A C 1
ATOM 1248 O O . TYR A 1 162 ? -14.401 11.058 15.272 1.00 94.75 162 TYR A O 1
ATOM 1256 N N . LYS A 1 163 ? -13.824 9.705 16.974 1.00 95.50 163 LYS A N 1
ATOM 1257 C CA . LYS A 1 163 ? -15.061 9.901 17.730 1.00 95.50 163 LYS A CA 1
ATOM 1258 C C . LYS A 1 163 ? -15.027 11.254 18.438 1.00 95.50 163 LYS A C 1
ATOM 1260 O O . LYS A 1 163 ? -13.986 11.687 18.919 1.00 95.50 163 LYS A O 1
ATOM 1265 N N . VAL A 1 164 ? -16.177 11.917 18.513 1.00 93.94 164 VAL A N 1
ATOM 1266 C CA . VAL A 1 164 ? -16.290 13.261 19.109 1.00 93.94 164 VAL A CA 1
ATOM 1267 C C . VAL A 1 164 ? -16.037 13.234 20.620 1.00 93.94 164 VAL A C 1
ATOM 1269 O O . VAL A 1 164 ? -15.507 14.190 21.173 1.00 93.94 164 VAL A O 1
ATOM 1272 N N . ASP A 1 165 ? -16.387 12.132 21.277 1.00 93.75 165 ASP A N 1
ATOM 1273 C CA . ASP A 1 165 ? -16.221 11.882 22.710 1.00 93.75 165 ASP A CA 1
ATOM 1274 C C . ASP A 1 165 ? -14.889 11.198 23.061 1.00 93.75 165 ASP A C 1
ATOM 1276 O O . ASP A 1 165 ? -14.618 10.925 24.232 1.00 93.75 165 ASP A O 1
ATOM 1280 N N . ALA A 1 166 ? -14.038 10.915 22.070 1.00 92.56 166 ALA A N 1
ATOM 1281 C CA . ALA A 1 166 ? -12.744 10.308 22.329 1.00 92.56 166 ALA A CA 1
ATOM 1282 C C . ALA A 1 166 ? -11.802 11.298 23.025 1.00 92.56 166 ALA A C 1
ATOM 1284 O O . ALA A 1 166 ? -11.568 12.418 22.568 1.00 92.56 166 ALA A O 1
ATOM 1285 N N . VAL A 1 167 ? -11.217 10.831 24.124 1.00 90.94 167 VAL A N 1
ATOM 1286 C CA . VAL A 1 167 ? -10.293 11.597 24.972 1.00 90.94 167 VAL A CA 1
ATOM 1287 C C . VAL A 1 167 ? -8.822 11.354 24.642 1.00 90.94 167 VAL A C 1
ATOM 1289 O O . VAL A 1 167 ? -7.985 12.190 24.966 1.00 90.94 167 VAL A O 1
ATOM 1292 N N . ASP A 1 168 ? -8.495 10.238 23.986 1.00 91.75 168 ASP A N 1
ATOM 1293 C CA . ASP A 1 168 ? -7.117 9.852 23.682 1.00 91.75 168 ASP A CA 1
ATOM 1294 C C . ASP A 1 168 ? -6.960 9.455 22.208 1.00 91.75 168 ASP A C 1
ATOM 1296 O O . ASP A 1 168 ? -7.303 8.348 21.785 1.00 91.75 168 ASP A O 1
ATOM 1300 N N . ALA A 1 169 ? -6.379 10.365 21.425 1.00 90.88 169 ALA A N 1
ATOM 1301 C CA . ALA A 1 169 ? -6.077 10.148 20.016 1.00 90.88 169 ALA A CA 1
ATOM 1302 C C . ALA A 1 169 ? -4.951 9.129 19.787 1.00 90.88 169 ALA A C 1
ATOM 1304 O O . ALA A 1 169 ? -4.646 8.818 18.643 1.00 90.88 169 ALA A O 1
ATOM 1305 N N . THR A 1 170 ? -4.302 8.592 20.818 1.00 93.31 170 THR A N 1
ATOM 1306 C CA . THR A 1 170 ? -3.314 7.510 20.682 1.00 93.31 170 THR A CA 1
ATOM 1307 C C . THR A 1 170 ? -3.965 6.129 20.715 1.00 93.31 170 THR A C 1
ATOM 1309 O O . THR A 1 170 ? -3.337 5.155 20.311 1.00 93.31 170 THR A O 1
ATOM 1312 N N . LYS A 1 171 ? -5.234 6.033 21.129 1.00 94.81 171 LYS A N 1
ATOM 1313 C CA . LYS A 1 171 ? -5.951 4.770 21.327 1.00 94.81 171 LYS A CA 1
ATOM 1314 C C . LYS A 1 171 ? -6.848 4.439 20.147 1.00 94.81 171 LYS A C 1
ATOM 1316 O O . LYS A 1 171 ? -7.549 5.298 19.613 1.00 94.81 171 LYS A O 1
ATOM 1321 N N . LYS A 1 172 ? -6.862 3.165 19.755 1.00 94.06 172 LYS A N 1
ATOM 1322 C CA . LYS A 1 172 ? -7.664 2.682 18.622 1.00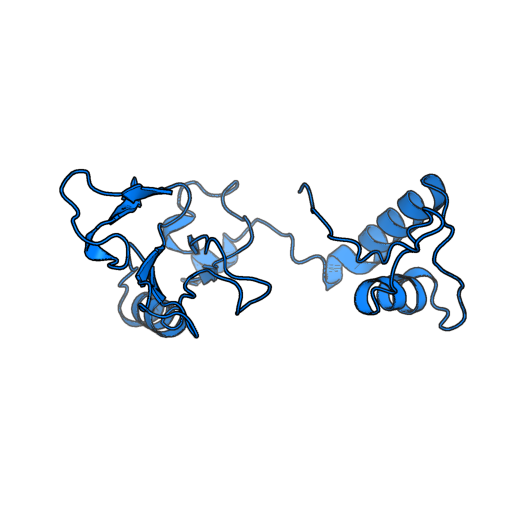 94.06 172 LYS A CA 1
ATOM 1323 C C . LYS A 1 172 ? -9.171 2.789 18.899 1.00 94.06 172 LYS A C 1
ATOM 1325 O O . LYS A 1 172 ? -9.949 3.007 17.979 1.00 94.06 172 LYS A O 1
ATOM 1330 N N . GLU A 1 173 ? -9.566 2.722 20.169 1.00 94.56 173 GLU A N 1
ATOM 1331 C CA . GLU A 1 173 ? -10.943 2.825 20.661 1.00 94.56 173 GLU A CA 1
ATOM 1332 C C . GLU A 1 173 ? -11.562 4.203 20.388 1.00 94.56 173 GLU A C 1
ATOM 1334 O O . GLU A 1 173 ? -12.787 4.319 20.310 1.00 94.56 173 GLU A O 1
ATOM 1339 N N . GLY A 1 174 ? -10.730 5.233 20.198 1.00 94.75 174 GLY A N 1
ATOM 1340 C CA . GLY A 1 174 ? -11.161 6.576 19.815 1.00 94.75 174 GLY A CA 1
ATOM 1341 C C . GLY A 1 174 ? -11.590 6.703 18.352 1.00 94.75 174 GLY A C 1
ATOM 1342 O O . GLY A 1 174 ? -11.997 7.783 17.934 1.00 94.75 174 GLY A O 1
ATOM 1343 N N . TYR A 1 175 ? -11.520 5.625 17.567 1.00 95.25 175 TYR A N 1
ATOM 1344 C CA . TYR A 1 175 ? -11.805 5.636 16.137 1.00 95.25 175 TYR A CA 1
ATOM 1345 C C . TYR A 1 175 ? -12.890 4.626 15.747 1.00 95.25 175 TYR A C 1
ATOM 1347 O O . TYR A 1 175 ? -13.187 3.681 16.479 1.00 95.25 175 TYR A O 1
ATOM 1355 N N . TYR A 1 176 ? -13.498 4.837 14.582 1.00 95.12 176 TYR A N 1
ATOM 1356 C CA . TYR A 1 176 ? -14.417 3.902 13.932 1.00 95.12 176 TYR A CA 1
ATOM 1357 C C . TYR A 1 176 ? -14.288 3.993 12.407 1.00 95.12 176 TYR A C 1
ATOM 1359 O O . TYR A 1 176 ? -13.703 4.948 11.890 1.00 95.12 176 TYR A O 1
ATOM 1367 N N . CYS A 1 177 ? -14.828 3.003 11.699 1.00 95.75 177 CYS A N 1
ATOM 1368 C CA . CYS A 1 177 ? -14.814 2.951 10.240 1.00 95.75 177 CYS A CA 1
ATOM 1369 C C . CYS A 1 177 ? -16.170 3.360 9.662 1.00 95.75 177 CYS A C 1
ATOM 1371 O O . CYS A 1 177 ? -17.211 2.943 10.177 1.00 95.75 177 CYS A O 1
ATOM 1373 N N . LYS A 1 178 ? -16.156 4.202 8.624 1.00 93.00 178 LYS A N 1
ATOM 1374 C CA . LYS A 1 178 ? -17.346 4.647 7.888 1.00 93.00 178 LYS A CA 1
ATOM 1375 C C . LYS A 1 178 ? -17.017 4.967 6.434 1.00 93.00 178 LYS A C 1
ATOM 1377 O O . LYS A 1 178 ? -15.861 5.357 6.159 1.00 93.00 178 LYS A O 1
#

Foldseek 3Di:
DPDPDDFDWDADPVGDTATDDPPVVVCCLACPQVVHPPDDDRPDDPVRVVVSVVSSCVRPCVPPVPPPLDCVVCVVVVAAEEEQDDDSPPPDPVCLLHYWYFHWPQADDQGDGPTFAQPCVVVQNCCCRPVVDHDQWTWTWDDPDVPIAIATGGTPPWDKDAAPPDPDRRDHVRIDTD

InterPro domains:
  IPR011118 Tannase/feruloyl esterase [PF07519] (92-166)
  IPR011118 Tannase/feruloyl esterase [PTHR33938] (89-177)

Secondary structure (DSSP, 8-state):
--------B---TTS--PBPP-HHHHHIIIIIIS--TT---S---HHHHHHHHHHHHHHHHHHH-------HHHHHTT--EEESSS--TTS-TTGGGTEEEB--TT--SSS-SSS-B-TTHHHHHHHHHHS----SSEEEE-SS-SS--EEEEPBTT--EEE-TT-S-TTSGGGEEE-

Sequence (178 aa):
MTDVAIIPTICAIDGTCPRLPFELADDWVKLFILKSSSAVIGNFTKQEFSRISHASVQLYDSIIGTNNPDLSGFRSRGGKSISYHGMVMAMDANVQEYYRLFLAPGVHHCFGGPGPFPDTTFDALRLWVEDGVALETLTATSTGTTPVIQRLLCPYPQKQHYKVDAVDATKKEGYYCK

Organism: NCBI:txid94208

pLDDT: mean 87.61, std 11.37, range [25.95, 97.06]

Radius of gyration: 21.13 Å; chains: 1; bounding box: 46×48×52 Å